Protein AF-K0J0B4-F1 (afdb_monomer_lite)

InterPro domains:
  IPR006938 Protein of unknown function DUF624 [PF04854] (1-56)

Foldseek 3Di:
DLLLLLLLLLLVCVVVVVPDDPNVVSSVVSSVVCVVLVVVLVVVLVVVVVVLVVQLVCLVVPHDPVCSVVSVVVSVVVCLLSVQLVLLLSLCSSPDDDDSVVSSVVSSVCCVVCVVLSVVLVVVVVVVVVCCVPPVVVCVVCPCNVNSNVSNVSVVVVVVVVVVD

Sequence (165 aa):
MPATVALFAVIRQWIKGEKDLRLISLFWRYYKADFFRANLIWLIYLAVFYVIYVNYMFVEFYYAEDIHFYIYSVIFVAFIVIFMSFVNVFSIMAHYKMKTIQYIKVALGMVFSKPLHTIIQIIWLLVYYIVFIELPKVFLVLGVSVIAFVLLGTNYRIFIKYDQK

Organism: Amphibacillus xylanus (strain ATCC 51415 / DSM 6626 / JCM 7361 / LMG 17667 / NBRC 15112 / Ep01) (NCBI:txid698758)

Secondary structure (DSSP, 8-state):
-HHHHHHHHHHHHHHTT-----HHHHHHHHHHHHHHHHHHHHHHHHHHHHHHHHHHHTHHHHS-HHHHHHHHHHHHHHHHHHHHHHHHHHHHHHH----HHHHHHHHHHHHHH-HHHHHHHHHHHHHHHHHHHH-HHHHHHHTTHHHHHHHHHHHHHHHHHHHT-

pLDDT: mean 93.44, std 5.69, range [52.31, 98.44]

Radius of gyration: 17.7 Å; chains: 1; bounding box: 41×31×51 Å

Structure (mmCIF, N/CA/C/O backbone):
data_AF-K0J0B4-F1
#
_entry.id   AF-K0J0B4-F1
#
loop_
_atom_site.group_PDB
_atom_site.id
_atom_site.type_symbol
_atom_site.label_atom_id
_atom_site.label_alt_id
_atom_site.label_comp_id
_atom_site.label_asym_id
_atom_site.label_entity_id
_atom_site.label_seq_id
_atom_site.pdbx_PDB_ins_code
_atom_site.Cartn_x
_atom_site.Cartn_y
_atom_site.Cartn_z
_atom_site.occupancy
_atom_site.B_iso_or_equiv
_atom_site.auth_seq_id
_atom_site.auth_comp_id
_atom_site.auth_asym_id
_atom_site.auth_atom_id
_atom_site.pdbx_PDB_model_num
ATOM 1 N N . MET A 1 1 ? -8.263 8.276 1.221 1.00 88.44 1 MET A N 1
ATOM 2 C CA . MET A 1 1 ? -7.612 7.262 2.088 1.00 88.44 1 MET A CA 1
ATOM 3 C C . MET A 1 1 ? -8.073 7.176 3.548 1.00 88.44 1 MET A C 1
ATOM 5 O O . MET A 1 1 ? -8.078 6.057 4.052 1.00 88.44 1 MET A O 1
ATOM 9 N N . PRO A 1 2 ? -8.477 8.245 4.263 1.00 93.00 2 PRO A N 1
ATOM 10 C CA . PRO A 1 2 ? -8.809 8.117 5.691 1.00 93.00 2 PRO A CA 1
ATOM 11 C C . PRO A 1 2 ? -10.012 7.216 5.990 1.00 93.00 2 PRO A C 1
ATOM 13 O O . PRO A 1 2 ? -10.045 6.590 7.043 1.00 93.00 2 PRO A O 1
ATOM 16 N N . ALA A 1 3 ? -10.953 7.072 5.050 1.00 94.62 3 ALA A N 1
ATOM 17 C CA . ALA A 1 3 ? -12.042 6.097 5.150 1.00 94.62 3 ALA A CA 1
ATOM 18 C C . ALA A 1 3 ? -11.522 4.656 5.273 1.00 94.62 3 ALA A C 1
ATOM 20 O O . ALA A 1 3 ? -11.993 3.905 6.120 1.00 94.62 3 ALA A O 1
ATOM 21 N N . THR A 1 4 ? -10.507 4.289 4.488 1.00 94.69 4 THR A N 1
ATOM 22 C CA . THR A 1 4 ? -9.887 2.961 4.545 1.00 94.69 4 THR A CA 1
ATOM 23 C C . THR A 1 4 ? -9.166 2.752 5.873 1.00 94.69 4 THR A C 1
ATOM 25 O O . THR A 1 4 ? -9.374 1.737 6.524 1.00 94.69 4 THR A O 1
ATOM 28 N N . VAL A 1 5 ? -8.383 3.730 6.340 1.00 94.88 5 VAL A N 1
ATOM 29 C CA . VAL A 1 5 ? -7.720 3.642 7.657 1.00 94.88 5 VAL A CA 1
ATOM 30 C C . VAL A 1 5 ? -8.752 3.493 8.780 1.00 94.88 5 VAL A C 1
ATOM 32 O O . VAL A 1 5 ? -8.593 2.639 9.650 1.00 94.88 5 VAL A O 1
ATOM 35 N N . ALA A 1 6 ? -9.843 4.261 8.732 1.00 95.56 6 ALA A N 1
ATOM 36 C CA . ALA A 1 6 ? -10.929 4.170 9.702 1.00 95.56 6 ALA A CA 1
ATOM 37 C C . ALA A 1 6 ? -11.629 2.804 9.669 1.00 95.56 6 ALA A C 1
ATOM 39 O O . ALA A 1 6 ? -11.898 2.239 10.727 1.00 95.56 6 ALA A O 1
ATOM 40 N N . LEU A 1 7 ? -11.869 2.241 8.480 1.00 95.56 7 LEU A N 1
ATOM 41 C CA . LEU A 1 7 ? -12.405 0.888 8.318 1.00 95.56 7 LEU A CA 1
ATOM 42 C C . LEU A 1 7 ? -11.491 -0.150 8.981 1.00 95.56 7 LEU A C 1
ATOM 44 O O . LEU A 1 7 ? -11.961 -0.940 9.796 1.00 95.56 7 LEU A O 1
ATOM 48 N N . PHE A 1 8 ? -10.186 -0.115 8.698 1.00 96.19 8 PHE A N 1
ATOM 49 C CA . PHE A 1 8 ? -9.223 -1.014 9.340 1.00 96.19 8 PHE A CA 1
ATOM 50 C C . PHE A 1 8 ? -9.188 -0.802 10.863 1.00 96.19 8 PHE A C 1
ATOM 52 O O . PHE A 1 8 ? -9.137 -1.770 11.617 1.00 96.19 8 PHE A O 1
ATOM 59 N N . ALA A 1 9 ? -9.279 0.437 11.351 1.00 94.75 9 ALA A N 1
ATOM 60 C CA . ALA A 1 9 ? -9.315 0.721 12.785 1.00 94.75 9 ALA A CA 1
ATOM 61 C C . ALA A 1 9 ? -10.575 0.164 13.472 1.00 94.75 9 ALA A C 1
ATOM 63 O O . ALA A 1 9 ? -10.470 -0.376 14.574 1.00 94.75 9 ALA A O 1
ATOM 64 N N . VAL A 1 10 ? -11.745 0.241 12.827 1.00 94.69 10 VAL A N 1
ATOM 65 C CA . VAL A 1 10 ? -12.994 -0.37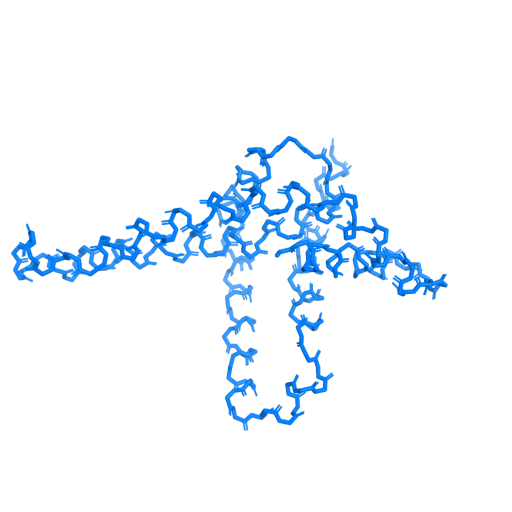6 13.313 1.00 94.69 10 VAL A CA 1
ATOM 66 C C . VAL A 1 10 ? -12.874 -1.900 13.326 1.00 94.69 10 VAL A C 1
ATOM 68 O O . VAL A 1 10 ? -13.172 -2.528 14.341 1.00 94.69 10 VAL A O 1
ATOM 71 N N . ILE A 1 11 ? -12.368 -2.494 12.243 1.00 94.19 11 ILE A N 1
ATOM 72 C CA . ILE A 1 11 ? -12.143 -3.943 12.148 1.00 94.19 11 ILE A CA 1
ATOM 73 C C . ILE A 1 11 ? -11.148 -4.416 13.213 1.00 94.19 11 ILE A C 1
ATOM 75 O O . ILE A 1 11 ? -11.340 -5.478 13.798 1.00 94.19 11 ILE A O 1
ATOM 79 N N . ARG A 1 12 ? -10.114 -3.631 13.537 1.00 94.50 12 ARG A N 1
ATOM 80 C CA . ARG A 1 12 ? -9.187 -3.958 14.631 1.00 94.50 12 ARG A CA 1
ATOM 81 C C . ARG A 1 12 ? -9.923 -4.125 15.960 1.00 94.50 12 ARG A C 1
ATOM 83 O O . ARG A 1 12 ? -9.614 -5.052 16.701 1.00 94.50 12 ARG A O 1
ATOM 90 N N . GLN A 1 13 ? -10.873 -3.239 16.265 1.00 92.38 13 GLN A N 1
ATOM 91 C CA . GLN A 1 13 ? -11.671 -3.332 17.494 1.00 92.38 13 GLN A CA 1
ATOM 92 C C . GLN A 1 13 ? -12.551 -4.589 17.486 1.00 92.38 13 GLN A C 1
ATOM 94 O O . GLN A 1 13 ? -12.630 -5.283 18.496 1.00 92.38 13 GLN A O 1
ATOM 99 N N . TRP A 1 14 ? -13.117 -4.940 16.326 1.00 90.44 14 TRP A N 1
ATOM 100 C CA . TRP A 1 14 ? -13.846 -6.201 16.145 1.00 90.44 14 TRP A CA 1
ATOM 101 C C . TRP A 1 14 ? -12.961 -7.423 16.402 1.00 90.44 14 TRP A C 1
ATOM 103 O O . TRP A 1 14 ? -13.343 -8.308 17.161 1.00 90.44 14 TRP A O 1
ATOM 113 N N . ILE A 1 15 ? -11.757 -7.460 15.823 1.00 90.62 15 ILE A N 1
ATOM 114 C CA . ILE A 1 15 ? -10.802 -8.565 16.007 1.00 90.62 15 ILE A CA 1
ATOM 115 C C . ILE A 1 15 ? -10.358 -8.683 17.475 1.00 90.62 15 ILE A C 1
ATOM 117 O O . ILE A 1 15 ? -10.143 -9.792 17.959 1.00 90.62 15 ILE A O 1
ATOM 121 N N . LYS A 1 16 ? -10.268 -7.565 18.207 1.00 89.56 16 LYS A N 1
ATOM 122 C CA . LYS A 1 16 ? -9.990 -7.545 19.654 1.00 89.56 16 LYS A CA 1
ATOM 123 C C . LYS A 1 16 ? -11.138 -8.077 20.523 1.00 89.56 16 LYS A C 1
ATOM 125 O O . LYS A 1 16 ? -10.943 -8.244 21.723 1.00 89.56 16 LYS A O 1
ATOM 130 N N . GLY A 1 17 ? -12.308 -8.352 19.946 1.00 85.56 17 GLY A N 1
ATOM 131 C CA . GLY A 1 17 ? -13.464 -8.885 20.665 1.00 85.56 17 GLY A CA 1
ATOM 132 C C . GLY A 1 17 ? -14.370 -7.824 21.295 1.00 85.56 17 GLY A C 1
ATOM 133 O O . GLY A 1 17 ? -15.215 -8.176 22.117 1.00 85.56 17 GLY A O 1
ATOM 134 N N . GLU A 1 18 ? -14.242 -6.545 20.922 1.00 83.69 18 GLU A N 1
ATOM 135 C CA . GLU A 1 18 ? -15.197 -5.511 21.342 1.00 83.69 18 GLU A CA 1
ATOM 136 C C . GLU A 1 18 ? -16.537 -5.727 20.610 1.00 83.69 18 GLU A C 1
ATOM 138 O O . GLU A 1 18 ? -16.641 -5.497 19.406 1.00 83.69 18 GLU A O 1
ATOM 143 N N . LYS A 1 19 ? -17.563 -6.208 21.329 1.00 68.50 19 LYS A N 1
ATOM 144 C CA . LYS A 1 19 ? -18.864 -6.597 20.743 1.00 68.50 19 LYS A CA 1
ATOM 145 C C . LYS A 1 19 ? -19.885 -5.459 20.649 1.00 68.50 19 LYS A C 1
ATOM 147 O O . LYS A 1 19 ? -20.772 -5.524 19.807 1.00 68.50 19 LYS A O 1
ATOM 152 N N . ASP A 1 20 ? -19.746 -4.415 21.466 1.00 74.81 20 ASP A N 1
ATOM 153 C CA . ASP A 1 20 ? -20.755 -3.356 21.617 1.00 74.81 20 ASP A CA 1
ATOM 154 C C . ASP A 1 20 ? -20.303 -2.035 20.968 1.00 74.81 20 ASP A C 1
ATOM 156 O O . ASP A 1 20 ? -20.163 -0.978 21.590 1.00 74.81 20 ASP A O 1
ATOM 160 N N . LEU A 1 21 ? -19.959 -2.115 19.680 1.00 75.19 21 LEU A N 1
ATOM 161 C CA . LEU A 1 21 ? -19.379 -0.993 18.950 1.00 75.19 21 LEU A CA 1
ATOM 162 C C . LEU A 1 21 ? -20.457 -0.184 18.239 1.00 75.19 21 LEU A C 1
ATOM 164 O O . LEU A 1 21 ? -21.093 -0.648 17.294 1.00 75.19 21 LEU A O 1
ATOM 168 N N . ARG A 1 22 ? -20.574 1.096 18.603 1.00 87.00 22 ARG A N 1
ATOM 169 C CA . ARG A 1 22 ? -21.313 2.093 17.814 1.00 87.00 22 ARG A CA 1
ATOM 170 C C . ARG A 1 22 ? -20.556 2.402 16.514 1.00 87.00 22 ARG A C 1
ATOM 172 O O . ARG A 1 22 ? -19.893 3.439 16.407 1.00 87.00 22 ARG A O 1
ATOM 179 N N . LEU A 1 23 ? -20.654 1.491 15.542 1.00 85.56 23 LEU A N 1
ATOM 180 C CA . LEU A 1 23 ? -19.871 1.432 14.297 1.00 85.56 23 LEU A CA 1
ATOM 181 C C . LEU A 1 23 ? -19.715 2.787 13.606 1.00 85.56 23 LEU A C 1
ATOM 183 O O . LEU A 1 23 ? -18.598 3.215 13.333 1.00 85.56 23 LEU A O 1
ATOM 187 N N . ILE A 1 24 ? -20.829 3.484 13.373 1.00 87.81 24 ILE A N 1
ATOM 188 C CA . ILE A 1 24 ? -20.840 4.753 12.635 1.00 87.81 24 ILE A CA 1
ATOM 189 C C . ILE A 1 24 ? -20.070 5.831 13.407 1.00 87.81 24 ILE A C 1
ATOM 191 O O . ILE A 1 24 ? -19.173 6.467 12.855 1.00 87.81 24 ILE A O 1
ATOM 195 N N . SER A 1 25 ? -20.357 6.012 14.700 1.00 89.50 25 SER A N 1
ATOM 196 C CA . SER A 1 25 ? -19.641 7.004 15.516 1.00 89.50 25 SER A CA 1
ATOM 197 C C . SER A 1 25 ? -18.150 6.687 15.647 1.00 89.50 25 SER A C 1
ATOM 199 O O . SER A 1 25 ? -17.315 7.591 15.609 1.00 89.50 25 SER A O 1
ATOM 201 N N . LEU A 1 26 ? -17.808 5.401 15.746 1.00 91.69 26 LEU A N 1
ATOM 202 C CA . LEU A 1 26 ? -16.434 4.937 15.864 1.00 91.69 26 LEU A CA 1
ATOM 203 C C . LEU A 1 26 ? -15.657 5.182 14.568 1.00 91.69 26 LEU A C 1
ATOM 205 O O . LEU A 1 26 ? -14.539 5.695 14.607 1.00 91.69 26 LEU A O 1
ATOM 209 N N . PHE A 1 27 ? -16.276 4.874 13.429 1.00 93.19 27 PHE A N 1
ATOM 210 C CA . PHE A 1 27 ? -15.730 5.147 12.107 1.00 93.19 27 PHE A CA 1
ATOM 211 C C . PHE A 1 27 ? -15.441 6.638 11.929 1.00 93.19 27 PHE A C 1
ATOM 213 O O . PHE A 1 27 ? -14.310 7.008 11.620 1.00 93.19 27 PHE A O 1
ATOM 220 N N . TRP A 1 28 ? -16.419 7.510 12.199 1.00 94.31 28 TRP A N 1
ATOM 221 C CA . TRP A 1 28 ? -16.238 8.961 12.080 1.00 94.31 28 TRP A CA 1
ATOM 222 C C . TRP A 1 28 ? -15.151 9.503 13.009 1.00 94.31 28 TRP A C 1
ATOM 224 O O . TRP A 1 28 ? -14.416 10.416 12.625 1.00 94.31 28 TRP A O 1
ATOM 234 N N . ARG A 1 29 ? -15.010 8.930 14.210 1.00 94.38 29 ARG A N 1
ATOM 235 C CA . ARG A 1 29 ? -13.937 9.281 15.146 1.00 94.38 29 ARG A CA 1
ATOM 236 C C . ARG A 1 29 ? -12.559 8.974 14.557 1.00 94.38 29 ARG A C 1
ATOM 238 O O . ARG A 1 29 ? -11.709 9.862 14.544 1.00 94.38 29 ARG A O 1
ATOM 245 N N . TYR A 1 30 ? -12.341 7.759 14.050 1.00 94.50 30 TYR A N 1
ATOM 246 C CA . TYR A 1 30 ? -11.061 7.387 13.430 1.00 94.50 30 TYR A CA 1
ATOM 247 C C . TYR A 1 30 ? -10.800 8.157 12.135 1.00 94.50 30 TYR A C 1
ATOM 249 O O . TYR A 1 30 ? -9.697 8.659 11.930 1.00 94.50 30 TYR A O 1
ATOM 257 N N . TYR A 1 31 ? -11.830 8.339 11.308 1.00 95.12 31 TYR A N 1
ATOM 258 C CA . TYR A 1 31 ? -11.739 9.087 10.058 1.00 95.12 31 TYR A CA 1
ATOM 259 C C . TYR A 1 31 ? -11.184 10.497 10.275 1.00 95.12 31 TYR A C 1
ATOM 261 O O . TYR A 1 31 ? -10.244 10.904 9.595 1.00 95.12 31 TYR A O 1
ATOM 269 N N . LYS A 1 32 ? -11.742 11.233 11.245 1.00 93.75 32 LYS A N 1
ATOM 270 C CA . LYS A 1 32 ? -11.303 12.598 11.566 1.00 93.75 32 LYS A CA 1
ATOM 271 C C . LYS A 1 32 ? -9.905 12.618 12.187 1.00 93.75 32 LYS A C 1
ATOM 273 O O . LYS A 1 32 ? -9.101 13.473 11.830 1.00 93.75 32 LYS A O 1
ATOM 278 N N . ALA A 1 33 ? -9.604 11.674 13.081 1.00 92.44 33 ALA A N 1
ATOM 279 C CA . ALA A 1 33 ? -8.325 11.620 13.792 1.00 92.44 33 ALA A CA 1
ATOM 280 C C . ALA A 1 33 ? -7.119 11.368 12.868 1.00 92.44 33 ALA A C 1
ATOM 282 O O . ALA A 1 33 ? -6.030 11.908 13.101 1.00 92.44 33 ALA A O 1
ATOM 283 N N . ASP A 1 34 ? -7.318 10.571 11.816 1.00 92.94 34 ASP A N 1
ATOM 284 C CA . ASP A 1 34 ? -6.255 10.180 10.888 1.00 92.94 34 ASP A CA 1
ATOM 285 C C . ASP A 1 34 ? -6.352 10.869 9.522 1.00 92.94 34 ASP A C 1
ATOM 287 O O . ASP A 1 34 ? -5.519 10.605 8.656 1.00 92.94 34 ASP A O 1
ATOM 291 N N . PHE A 1 35 ? -7.294 11.804 9.334 1.00 93.44 35 PHE A N 1
ATOM 292 C CA . PHE A 1 35 ? -7.561 12.473 8.054 1.00 93.44 35 PHE A CA 1
ATOM 293 C C . PHE A 1 35 ? -6.296 13.013 7.373 1.00 93.44 35 PHE A C 1
ATOM 295 O O . PHE A 1 35 ? -5.944 12.597 6.267 1.00 93.44 35 PHE A O 1
ATOM 302 N N . PHE A 1 36 ? -5.578 13.908 8.055 1.00 94.25 36 PHE A N 1
ATOM 303 C CA . PHE A 1 36 ? -4.384 14.553 7.504 1.00 94.25 36 PHE A CA 1
ATOM 304 C C . PHE A 1 36 ? -3.238 13.564 7.282 1.00 94.25 36 PHE A C 1
ATOM 306 O O . PHE A 1 36 ? -2.605 13.571 6.229 1.00 94.25 36 PHE A O 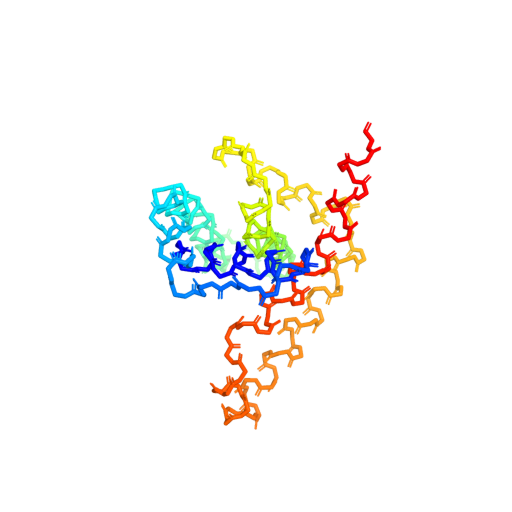1
ATOM 313 N N . ARG A 1 37 ? -2.990 12.676 8.251 1.00 93.56 37 ARG A N 1
ATOM 314 C CA . ARG A 1 37 ? -1.887 11.706 8.181 1.00 93.56 37 ARG A CA 1
ATOM 315 C C . ARG A 1 37 ? -2.106 10.673 7.076 1.00 93.56 37 ARG A C 1
ATOM 317 O O . ARG A 1 37 ? -1.175 10.392 6.327 1.00 93.56 37 ARG A O 1
ATOM 324 N N . ALA A 1 38 ? -3.325 10.159 6.931 1.00 94.62 38 ALA A N 1
ATOM 325 C CA . ALA A 1 38 ? -3.677 9.203 5.885 1.00 94.62 38 ALA A CA 1
ATOM 326 C C . ALA A 1 38 ? -3.572 9.813 4.483 1.00 94.62 38 ALA A C 1
ATOM 328 O O . ALA A 1 38 ? -3.084 9.152 3.570 1.00 94.62 38 ALA A O 1
ATOM 329 N N . ASN A 1 39 ? -3.995 11.068 4.307 1.00 96.12 39 ASN A N 1
ATOM 330 C CA . ASN A 1 39 ? -3.865 11.752 3.019 1.00 96.12 39 ASN A CA 1
ATOM 331 C C . ASN A 1 39 ? -2.406 12.082 2.681 1.00 96.12 39 ASN A C 1
ATOM 333 O O . ASN A 1 39 ? -2.007 11.916 1.533 1.00 96.12 39 ASN A O 1
ATOM 337 N N . LEU A 1 40 ? -1.590 12.474 3.664 1.00 96.44 40 LEU A N 1
ATOM 338 C CA . LEU A 1 40 ? -0.164 12.712 3.436 1.00 96.44 40 LEU A CA 1
ATOM 339 C C . LEU A 1 40 ? 0.569 11.430 3.015 1.00 96.44 40 LEU A C 1
ATOM 341 O O . LEU A 1 40 ? 1.322 11.444 2.047 1.00 96.44 40 LEU A O 1
ATOM 345 N N . ILE A 1 41 ? 0.322 10.309 3.702 1.00 96.44 41 ILE A N 1
ATOM 346 C CA . ILE A 1 41 ? 0.900 9.005 3.332 1.00 96.44 41 ILE A CA 1
ATOM 347 C C . ILE A 1 41 ? 0.445 8.596 1.934 1.00 96.44 41 ILE A C 1
ATOM 349 O O . ILE A 1 41 ? 1.257 8.150 1.127 1.00 96.44 41 ILE A O 1
ATOM 353 N N . TRP A 1 42 ? -0.837 8.785 1.626 1.00 94.88 42 TRP A N 1
ATOM 354 C CA . TRP A 1 42 ? -1.364 8.506 0.298 1.00 94.88 42 TRP A CA 1
ATOM 355 C C . TRP A 1 42 ? -0.673 9.311 -0.796 1.00 94.88 42 TRP A C 1
ATOM 357 O O . TRP A 1 42 ? -0.317 8.737 -1.817 1.00 94.88 42 TRP A O 1
ATOM 367 N N . LEU A 1 43 ? -0.452 10.608 -0.575 1.00 97.06 43 LEU A N 1
ATOM 368 C CA . LEU A 1 43 ? 0.218 11.468 -1.544 1.00 97.06 43 LEU A CA 1
ATOM 369 C C . LEU A 1 43 ? 1.646 10.983 -1.829 1.00 97.06 43 LEU A C 1
ATOM 371 O O . LEU A 1 43 ? 2.078 10.987 -2.977 1.00 97.06 43 LEU A O 1
ATOM 375 N N . ILE A 1 44 ? 2.352 10.501 -0.800 1.00 97.50 44 ILE A N 1
ATOM 376 C CA . ILE A 1 44 ? 3.688 9.911 -0.959 1.00 97.50 44 ILE A CA 1
ATOM 377 C C . ILE A 1 44 ? 3.617 8.639 -1.813 1.00 97.50 44 ILE A C 1
ATOM 379 O O . ILE A 1 44 ? 4.370 8.515 -2.775 1.00 97.50 44 ILE A O 1
ATOM 383 N N . TYR A 1 45 ? 2.703 7.711 -1.511 1.00 97.88 45 TYR A N 1
ATOM 384 C CA . TYR A 1 45 ? 2.535 6.506 -2.334 1.00 97.88 45 TYR A CA 1
ATOM 385 C C . TYR A 1 45 ? 2.116 6.840 -3.767 1.00 97.88 45 TYR A C 1
ATOM 387 O O . TYR A 1 45 ? 2.642 6.237 -4.695 1.00 97.88 45 TYR A O 1
ATOM 395 N N . LEU A 1 46 ? 1.222 7.813 -3.961 1.00 97.81 46 LEU A N 1
ATOM 396 C CA . LEU A 1 46 ? 0.800 8.269 -5.284 1.00 97.81 46 LEU A CA 1
ATOM 397 C C . LEU A 1 46 ? 1.992 8.783 -6.096 1.00 97.81 46 LEU A C 1
ATOM 399 O O . LEU A 1 46 ? 2.129 8.410 -7.255 1.00 97.81 46 LEU A O 1
ATOM 403 N N . ALA A 1 47 ? 2.873 9.581 -5.488 1.00 98.38 47 ALA A N 1
ATOM 404 C CA . ALA A 1 47 ? 4.087 10.055 -6.145 1.00 98.38 47 ALA A CA 1
ATOM 405 C C . ALA A 1 47 ? 5.006 8.891 -6.554 1.00 98.38 47 ALA A C 1
ATOM 407 O O . ALA A 1 47 ? 5.507 8.871 -7.675 1.00 98.38 47 ALA A O 1
ATOM 408 N N . VAL A 1 48 ? 5.185 7.886 -5.690 1.00 98.25 48 VAL A N 1
ATOM 409 C CA . VAL A 1 48 ? 5.991 6.695 -6.015 1.00 98.25 48 VAL A CA 1
ATOM 410 C C . VAL A 1 48 ? 5.353 5.879 -7.143 1.00 98.25 48 VAL A C 1
ATOM 412 O O . VAL A 1 48 ? 6.045 5.505 -8.087 1.00 98.25 48 VAL A O 1
ATOM 415 N N . PHE A 1 49 ? 4.040 5.637 -7.096 1.00 98.44 49 PHE A N 1
ATOM 416 C CA . PHE A 1 49 ? 3.327 4.950 -8.177 1.00 98.44 49 PHE A CA 1
ATOM 417 C C . PHE A 1 49 ? 3.396 5.721 -9.492 1.00 98.44 49 PHE A C 1
ATOM 419 O O . PHE A 1 49 ? 3.554 5.104 -10.540 1.00 98.44 49 PHE A O 1
ATOM 426 N N . TYR A 1 50 ? 3.328 7.051 -9.446 1.00 98.44 50 TYR A N 1
ATOM 427 C CA . TYR A 1 50 ? 3.490 7.892 -10.625 1.00 98.44 50 TYR A CA 1
ATOM 428 C C . TYR A 1 50 ? 4.883 7.737 -11.241 1.00 98.44 50 TYR A C 1
ATOM 430 O O . TYR A 1 50 ? 4.995 7.548 -12.448 1.00 98.44 50 TYR A O 1
ATOM 438 N N . VAL A 1 51 ? 5.944 7.724 -10.425 1.00 98.31 51 VAL A N 1
ATOM 439 C CA . VAL A 1 51 ? 7.308 7.459 -10.911 1.00 98.31 51 VAL A CA 1
ATOM 440 C C . VAL A 1 51 ? 7.397 6.079 -11.562 1.00 98.31 51 VAL A C 1
ATOM 442 O O . VAL A 1 51 ? 7.944 5.967 -12.655 1.00 98.31 51 VAL A O 1
ATOM 445 N N . ILE A 1 52 ? 6.833 5.039 -10.941 1.00 98.25 52 ILE A N 1
ATOM 446 C CA . ILE A 1 52 ? 6.806 3.679 -11.509 1.00 98.25 52 ILE A CA 1
ATOM 447 C C . ILE A 1 52 ? 6.056 3.660 -12.847 1.00 98.25 52 ILE A C 1
ATOM 449 O O . ILE A 1 52 ? 6.551 3.084 -13.812 1.00 98.25 52 ILE A O 1
ATOM 453 N N . TYR A 1 53 ? 4.899 4.317 -12.919 1.00 98.31 53 TYR A N 1
ATOM 454 C CA . TYR A 1 53 ? 4.093 4.421 -14.134 1.00 98.31 53 TYR A CA 1
ATOM 455 C C . TYR A 1 53 ? 4.849 5.123 -15.266 1.00 98.31 53 TYR A C 1
ATOM 457 O O . TYR A 1 53 ? 4.892 4.612 -16.381 1.00 98.31 53 TYR A O 1
ATOM 465 N N . VAL A 1 54 ? 5.494 6.259 -14.983 1.00 97.88 54 VAL A N 1
ATOM 466 C CA . VAL A 1 54 ? 6.319 6.964 -15.974 1.00 97.88 54 VAL A CA 1
ATOM 467 C C . VAL A 1 54 ? 7.476 6.074 -16.429 1.00 97.88 54 VAL A C 1
ATOM 469 O O . VAL A 1 54 ? 7.672 5.917 -17.625 1.00 97.88 54 VAL A O 1
ATOM 472 N N . ASN A 1 55 ? 8.199 5.423 -15.513 1.00 96.94 55 ASN A N 1
ATOM 473 C CA . ASN A 1 55 ? 9.286 4.517 -15.901 1.00 96.94 55 ASN A CA 1
ATOM 474 C C . ASN A 1 55 ? 8.788 3.386 -16.808 1.00 96.94 55 ASN A C 1
ATOM 476 O O . ASN A 1 55 ? 9.436 3.098 -17.805 1.00 96.94 55 ASN A O 1
ATOM 480 N N . TYR A 1 56 ? 7.628 2.797 -16.501 1.00 97.50 56 TYR A N 1
ATOM 481 C CA . TYR A 1 56 ? 6.997 1.770 -17.333 1.00 97.50 56 TYR A CA 1
ATOM 482 C C . TYR A 1 56 ? 6.662 2.282 -18.742 1.00 97.50 56 TYR A C 1
ATOM 484 O O . TYR A 1 56 ? 6.988 1.627 -19.727 1.00 97.50 56 TYR A O 1
ATOM 492 N N . MET A 1 57 ? 6.042 3.463 -18.842 1.00 97.56 57 MET A N 1
ATOM 493 C CA . MET A 1 57 ? 5.631 4.055 -20.122 1.00 97.56 57 MET A CA 1
ATOM 494 C C . MET A 1 57 ? 6.809 4.426 -21.026 1.00 97.56 57 MET A C 1
ATOM 496 O O . MET A 1 57 ? 6.656 4.478 -22.241 1.00 97.56 57 MET A O 1
ATOM 500 N N . PHE A 1 58 ? 7.969 4.713 -20.439 1.00 96.81 58 PHE A N 1
ATOM 501 C CA . PHE A 1 58 ? 9.124 5.231 -21.161 1.00 96.81 58 PHE A CA 1
ATOM 502 C C . PHE A 1 58 ? 10.205 4.177 -21.455 1.00 96.81 58 PHE A C 1
ATOM 504 O O . PHE A 1 58 ? 11.227 4.524 -22.046 1.00 96.81 58 PHE A O 1
ATOM 511 N N . VAL A 1 59 ? 9.995 2.899 -21.100 1.00 97.12 59 VAL A N 1
ATOM 512 C CA . VAL A 1 59 ? 10.989 1.833 -21.343 1.00 97.12 59 VAL A CA 1
ATOM 513 C C . VAL A 1 59 ? 11.379 1.753 -22.822 1.00 97.12 59 VAL A C 1
ATOM 515 O O . VAL A 1 59 ? 12.564 1.802 -23.143 1.00 97.12 59 VAL A O 1
ATOM 518 N N . GLU A 1 60 ? 10.395 1.717 -23.722 1.00 95.31 60 GLU A N 1
ATOM 519 C CA . GLU A 1 60 ? 10.618 1.577 -25.169 1.00 95.31 60 GLU A CA 1
ATOM 520 C C . GLU A 1 60 ? 11.361 2.769 -25.793 1.00 95.31 60 GLU A C 1
ATOM 522 O O . GLU A 1 60 ? 12.023 2.622 -26.815 1.00 95.31 60 GLU A O 1
ATOM 527 N N . PHE A 1 61 ? 11.290 3.949 -25.169 1.00 96.31 61 PHE A N 1
ATOM 528 C CA . PHE A 1 61 ? 11.908 5.170 -25.690 1.00 96.31 61 PHE A CA 1
ATOM 529 C C . PHE A 1 61 ? 13.382 5.323 -25.296 1.00 96.31 61 PHE A C 1
ATOM 531 O O . PHE A 1 61 ? 14.136 5.975 -26.017 1.00 96.31 61 PHE A O 1
ATOM 538 N N . TYR A 1 62 ? 13.792 4.777 -24.147 1.00 94.88 62 TYR A N 1
ATOM 539 C CA . TYR A 1 62 ? 15.132 5.004 -23.582 1.00 94.88 62 TYR A CA 1
ATOM 540 C C . TYR A 1 62 ? 16.043 3.779 -23.593 1.00 94.88 62 TYR A C 1
ATOM 542 O O . TYR A 1 62 ? 17.248 3.924 -23.385 1.00 94.88 62 TYR A O 1
ATOM 550 N N . TYR A 1 63 ? 15.496 2.587 -23.813 1.00 95.75 63 TYR A N 1
ATOM 551 C CA . TYR A 1 63 ? 16.242 1.339 -23.719 1.00 95.75 63 TYR A CA 1
ATOM 552 C C . TYR A 1 63 ? 16.135 0.532 -25.010 1.00 95.75 63 TYR A C 1
ATOM 554 O O . TYR A 1 63 ? 15.124 0.586 -25.707 1.00 95.75 63 TYR A O 1
ATOM 562 N N . ALA A 1 64 ? 17.187 -0.224 -25.323 1.00 96.00 64 ALA A N 1
ATOM 563 C CA . ALA A 1 64 ? 17.207 -1.119 -26.474 1.00 96.00 64 ALA A CA 1
ATOM 564 C C . ALA A 1 64 ? 16.256 -2.314 -26.269 1.00 96.00 64 ALA A C 1
ATOM 566 O O . ALA A 1 64 ? 16.034 -2.754 -25.139 1.00 96.00 64 ALA A O 1
ATOM 567 N N . GLU A 1 65 ? 15.686 -2.829 -27.361 1.00 96.31 65 GLU A N 1
ATOM 568 C CA . GLU A 1 65 ? 14.654 -3.879 -27.323 1.00 96.31 65 GLU A CA 1
ATOM 569 C C . GLU A 1 65 ? 15.110 -5.160 -26.609 1.00 96.31 65 GLU A C 1
ATOM 571 O O . GLU A 1 65 ? 14.336 -5.793 -25.890 1.00 96.31 65 GLU A O 1
ATOM 576 N N . ASP A 1 66 ? 16.388 -5.516 -26.738 1.00 96.81 66 ASP A N 1
ATOM 577 C CA . ASP A 1 66 ? 16.987 -6.712 -26.140 1.00 96.81 66 ASP A CA 1
ATOM 578 C C . ASP A 1 66 ? 16.971 -6.699 -24.602 1.00 96.81 66 ASP A C 1
ATOM 580 O O . ASP A 1 66 ? 16.949 -7.760 -23.972 1.00 96.81 66 ASP A O 1
ATOM 584 N N . ILE A 1 67 ? 16.918 -5.516 -23.983 1.00 97.19 67 ILE A N 1
ATOM 585 C CA . ILE A 1 67 ? 16.888 -5.354 -22.521 1.00 97.19 67 ILE A CA 1
ATOM 586 C C . ILE A 1 67 ? 15.505 -5.003 -21.960 1.00 97.19 67 ILE A C 1
ATOM 588 O O . ILE A 1 67 ? 15.339 -4.972 -20.735 1.00 97.19 67 ILE A O 1
ATOM 592 N N . HIS A 1 68 ? 14.491 -4.784 -22.807 1.00 96.81 68 HIS A N 1
ATOM 593 C CA . HIS A 1 68 ? 13.134 -4.409 -22.372 1.00 96.81 68 HIS A CA 1
ATOM 594 C C . HIS A 1 68 ? 12.559 -5.396 -21.359 1.00 96.81 68 HIS A C 1
ATOM 5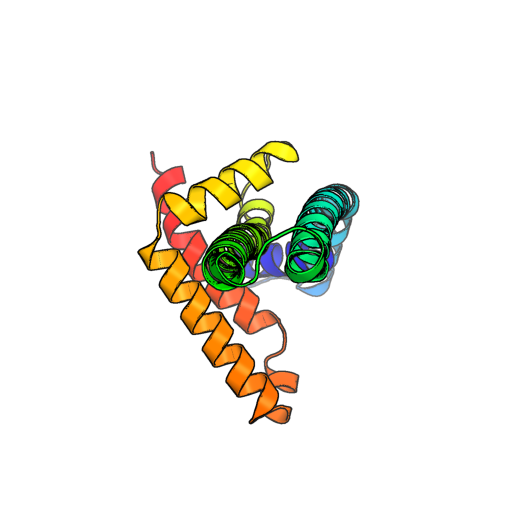96 O O . HIS A 1 68 ? 12.084 -4.987 -20.300 1.00 96.81 68 HIS A O 1
ATOM 602 N N . PHE A 1 69 ? 12.658 -6.701 -21.636 1.00 96.88 69 PHE A N 1
ATOM 603 C CA . PHE A 1 69 ? 12.136 -7.747 -20.752 1.00 96.88 69 PHE A CA 1
ATOM 604 C C . PHE A 1 69 ? 12.701 -7.647 -19.327 1.00 96.88 69 PHE A C 1
ATOM 606 O O . PHE A 1 69 ? 11.961 -7.755 -18.344 1.00 96.88 69 PHE A O 1
ATOM 613 N N . TYR A 1 70 ? 14.008 -7.406 -19.202 1.00 97.12 70 TYR A N 1
ATOM 614 C CA . TYR A 1 70 ? 14.663 -7.277 -17.904 1.00 97.12 70 TYR A CA 1
ATOM 615 C C . TYR A 1 70 ? 14.174 -6.032 -17.155 1.00 97.12 70 TYR A C 1
ATOM 617 O O . TYR A 1 70 ? 13.831 -6.107 -15.974 1.00 97.12 70 TYR A O 1
ATOM 625 N N . ILE A 1 71 ? 14.070 -4.895 -17.846 1.00 97.69 71 ILE A N 1
ATOM 626 C CA . ILE A 1 71 ? 13.631 -3.629 -17.246 1.00 97.69 71 ILE A CA 1
ATOM 627 C C . ILE A 1 71 ? 12.176 -3.715 -16.791 1.00 97.69 71 ILE A C 1
ATOM 629 O O . ILE A 1 71 ? 11.873 -3.373 -15.646 1.00 97.69 71 ILE A O 1
ATOM 633 N N . TYR A 1 72 ? 11.285 -4.239 -17.635 1.00 97.81 72 TYR A N 1
ATOM 634 C CA . TYR A 1 72 ? 9.890 -4.464 -17.260 1.00 97.81 72 TYR A CA 1
ATOM 635 C C . TYR A 1 72 ? 9.768 -5.397 -16.058 1.00 97.81 72 TYR A C 1
ATOM 637 O O . TYR A 1 72 ? 8.977 -5.122 -15.156 1.00 97.81 72 TYR A O 1
ATOM 645 N N . SER A 1 73 ? 10.589 -6.447 -15.988 1.00 97.81 73 SER A N 1
ATOM 646 C CA . SER A 1 73 ? 10.615 -7.358 -14.839 1.00 97.81 73 SER A CA 1
ATOM 647 C C . SER A 1 73 ? 11.004 -6.637 -13.544 1.00 97.81 73 SER A C 1
ATOM 649 O O . SER A 1 73 ? 10.346 -6.811 -12.516 1.00 97.81 73 SER A O 1
ATOM 651 N N . VAL A 1 74 ? 12.028 -5.778 -13.583 1.00 97.69 74 VAL A N 1
ATOM 652 C CA . VAL A 1 74 ? 12.456 -4.976 -12.422 1.00 97.69 74 VAL A CA 1
ATOM 653 C C . VAL A 1 74 ? 11.363 -3.993 -11.994 1.00 97.69 74 VAL A C 1
ATOM 655 O O . VAL A 1 74 ? 11.043 -3.911 -10.806 1.00 97.69 74 VAL A O 1
ATOM 658 N N . ILE A 1 75 ? 10.751 -3.283 -12.946 1.00 98.00 75 ILE A N 1
ATOM 659 C CA . ILE A 1 75 ? 9.648 -2.346 -12.682 1.00 98.00 75 ILE A CA 1
ATOM 660 C C . ILE A 1 75 ? 8.450 -3.084 -12.077 1.00 98.00 75 ILE A C 1
ATOM 662 O O . ILE A 1 75 ? 7.854 -2.602 -11.113 1.00 98.00 75 ILE A O 1
ATOM 666 N N . PHE A 1 76 ? 8.120 -4.269 -12.589 1.00 98.00 76 PHE A N 1
ATOM 667 C CA . PHE A 1 76 ? 7.020 -5.088 -12.090 1.00 98.00 76 PHE A CA 1
ATOM 668 C C . PHE A 1 76 ? 7.256 -5.564 -10.653 1.00 98.00 76 PHE A C 1
ATOM 670 O O . PHE A 1 76 ? 6.370 -5.444 -9.804 1.00 98.00 76 PHE A O 1
ATOM 677 N N . VAL A 1 77 ? 8.465 -6.036 -10.333 1.00 97.31 77 VAL A N 1
ATOM 678 C CA . VAL A 1 77 ? 8.826 -6.409 -8.955 1.00 97.31 77 VAL A CA 1
ATOM 679 C C . VAL A 1 77 ? 8.758 -5.193 -8.031 1.00 97.31 77 VAL A C 1
ATOM 681 O O . VAL A 1 77 ? 8.177 -5.280 -6.946 1.00 97.31 77 VAL A O 1
ATOM 684 N N . ALA A 1 78 ? 9.287 -4.042 -8.460 1.00 97.88 78 ALA A N 1
ATOM 685 C CA . ALA A 1 78 ? 9.196 -2.799 -7.698 1.00 97.88 78 ALA A CA 1
ATOM 686 C C . ALA A 1 78 ? 7.732 -2.398 -7.451 1.00 97.88 78 ALA A C 1
ATOM 688 O O . ALA A 1 78 ? 7.367 -2.069 -6.321 1.00 97.88 78 ALA A O 1
ATOM 689 N N . PHE A 1 79 ? 6.875 -2.502 -8.469 1.00 98.31 79 PHE A N 1
ATOM 690 C CA . PHE A 1 79 ? 5.442 -2.260 -8.348 1.00 98.31 79 PHE A CA 1
ATOM 691 C C . PHE A 1 79 ? 4.796 -3.174 -7.304 1.00 98.31 79 PHE A C 1
ATOM 693 O O . PHE A 1 79 ? 4.127 -2.663 -6.409 1.00 98.31 79 PHE A O 1
ATOM 700 N N . ILE A 1 80 ? 5.035 -4.490 -7.353 1.00 97.44 80 ILE A N 1
ATOM 701 C CA . ILE A 1 80 ? 4.481 -5.439 -6.371 1.00 97.44 80 ILE A CA 1
ATOM 702 C C . ILE A 1 80 ? 4.923 -5.076 -4.952 1.00 97.44 80 ILE A C 1
ATOM 704 O O . ILE A 1 80 ? 4.095 -5.043 -4.042 1.00 97.44 80 ILE A O 1
ATOM 708 N N . VAL A 1 81 ? 6.207 -4.778 -4.746 1.00 97.69 81 VAL A N 1
ATOM 709 C CA . VAL A 1 81 ? 6.738 -4.423 -3.421 1.00 97.69 81 VAL A CA 1
ATOM 710 C C . VAL A 1 81 ? 6.073 -3.154 -2.886 1.00 97.69 81 VAL A C 1
ATOM 712 O O . VAL A 1 81 ? 5.604 -3.136 -1.744 1.00 97.69 81 VAL A O 1
ATOM 715 N N . ILE A 1 82 ? 6.000 -2.097 -3.700 1.00 98.19 82 ILE A N 1
ATOM 716 C CA . ILE A 1 82 ? 5.375 -0.831 -3.297 1.00 98.19 82 ILE A CA 1
ATOM 717 C C . ILE A 1 82 ? 3.868 -1.005 -3.092 1.00 98.19 82 ILE A C 1
ATOM 719 O O . ILE A 1 82 ? 3.323 -0.475 -2.122 1.00 98.19 82 ILE A O 1
ATOM 723 N N . PHE A 1 83 ? 3.199 -1.789 -3.934 1.00 97.94 83 PHE A N 1
ATOM 724 C CA . PHE A 1 83 ? 1.780 -2.101 -3.807 1.00 97.94 83 PHE A CA 1
ATOM 725 C C . PHE A 1 83 ? 1.473 -2.866 -2.522 1.00 97.94 83 PHE A C 1
ATOM 727 O O . PHE A 1 83 ? 0.598 -2.463 -1.757 1.00 97.94 83 PHE A O 1
ATOM 734 N N . MET A 1 84 ? 2.239 -3.910 -2.209 1.00 97.69 84 MET A N 1
ATOM 735 C CA . MET A 1 84 ? 2.059 -4.663 -0.968 1.00 97.69 84 MET A CA 1
ATOM 736 C C . MET A 1 84 ? 2.396 -3.832 0.269 1.00 97.69 84 MET A C 1
ATOM 738 O O . MET A 1 84 ? 1.715 -3.940 1.290 1.00 97.69 84 MET A O 1
ATOM 742 N N . SER A 1 85 ? 3.393 -2.950 0.181 1.00 97.69 85 SER A N 1
ATOM 743 C CA . SER A 1 85 ? 3.658 -1.961 1.227 1.00 97.69 85 SER A CA 1
ATOM 744 C C . SER A 1 85 ? 2.461 -1.029 1.427 1.00 97.69 85 SER A C 1
ATOM 746 O O . SER A 1 85 ? 1.991 -0.858 2.551 1.00 97.69 85 SER A O 1
ATOM 748 N N . PHE A 1 86 ? 1.909 -0.483 0.344 1.00 97.50 86 PHE A N 1
ATOM 749 C CA . PHE A 1 86 ? 0.729 0.378 0.377 1.00 97.50 86 PHE A CA 1
ATOM 750 C C . PHE A 1 86 ? -0.481 -0.323 1.008 1.00 97.50 86 PHE A C 1
ATOM 752 O O . PHE A 1 86 ? -1.137 0.241 1.878 1.00 97.50 86 PHE A O 1
ATOM 759 N N . VAL A 1 87 ? -0.749 -1.576 0.642 1.00 96.38 87 VAL A N 1
ATOM 760 C CA . VAL A 1 87 ? -1.839 -2.367 1.232 1.00 96.38 87 VAL A CA 1
ATOM 761 C C . VAL A 1 87 ? -1.617 -2.593 2.736 1.00 96.38 87 VAL A C 1
ATOM 763 O O . VAL A 1 87 ? -2.540 -2.440 3.541 1.00 96.38 87 VAL A O 1
ATOM 766 N N . ASN A 1 88 ? -0.387 -2.909 3.146 1.00 96.44 88 ASN A N 1
ATOM 767 C CA . ASN A 1 88 ? -0.061 -3.175 4.549 1.00 96.44 88 ASN A CA 1
ATOM 768 C C . ASN A 1 88 ? -0.032 -1.916 5.424 1.00 96.44 88 ASN A C 1
ATOM 770 O O . ASN A 1 88 ? -0.310 -2.006 6.626 1.00 96.44 88 ASN A O 1
ATOM 774 N N . VAL A 1 89 ? 0.214 -0.734 4.845 1.00 97.00 89 VAL A N 1
ATOM 775 C CA . VAL A 1 89 ? 0.252 0.528 5.601 1.00 97.00 89 VAL A CA 1
ATOM 776 C C . VAL A 1 89 ? -1.063 0.795 6.331 1.00 97.00 89 VAL A C 1
ATOM 778 O O . VAL A 1 89 ? -1.038 1.277 7.460 1.00 97.00 89 VAL A O 1
ATOM 781 N N . PHE A 1 90 ? -2.208 0.405 5.756 1.00 95.94 90 PHE A N 1
ATOM 782 C CA . PHE A 1 90 ? -3.519 0.581 6.389 1.00 95.94 90 PHE A CA 1
ATOM 783 C C . PHE A 1 90 ? -3.642 -0.204 7.694 1.00 95.94 90 PHE A C 1
ATOM 785 O O . PHE A 1 90 ? -4.152 0.321 8.683 1.00 95.94 90 PHE A O 1
ATOM 792 N N . SER A 1 91 ? -3.125 -1.436 7.724 1.00 95.38 91 SER A N 1
ATOM 793 C CA . SER A 1 91 ? -3.135 -2.266 8.934 1.00 95.38 91 SER A CA 1
ATOM 794 C C . SER A 1 91 ? -2.229 -1.691 10.017 1.00 95.38 91 SER A C 1
ATOM 796 O O . SER A 1 91 ? -2.593 -1.671 11.191 1.00 95.38 91 SER A O 1
ATOM 798 N N . ILE A 1 92 ? -1.063 -1.180 9.618 1.00 95.88 92 ILE A N 1
ATOM 799 C CA . ILE A 1 92 ? -0.084 -0.593 10.537 1.00 95.88 92 ILE A CA 1
ATOM 800 C C . ILE A 1 92 ? -0.620 0.720 11.107 1.00 95.88 92 ILE A C 1
ATOM 802 O O . ILE A 1 92 ? -0.556 0.914 12.315 1.00 95.88 92 ILE A O 1
ATOM 806 N N . MET A 1 93 ? -1.199 1.593 10.278 1.00 95.81 93 MET A N 1
ATOM 807 C CA . MET A 1 93 ? -1.848 2.830 10.731 1.00 95.81 93 MET A CA 1
ATOM 808 C C . MET A 1 93 ? -3.026 2.560 11.661 1.00 95.81 93 MET A C 1
ATOM 810 O O . MET A 1 93 ? -3.222 3.275 12.639 1.00 95.81 93 MET A O 1
ATOM 814 N N . ALA A 1 94 ? -3.807 1.520 11.368 1.00 94.00 94 ALA A N 1
ATOM 815 C CA . ALA A 1 94 ? -4.918 1.135 12.217 1.00 94.00 94 ALA A CA 1
ATOM 816 C C . ALA A 1 94 ? -4.450 0.618 13.577 1.00 94.00 94 ALA A C 1
ATOM 818 O O . ALA A 1 94 ? -5.153 0.847 14.555 1.00 94.00 94 ALA A O 1
ATOM 819 N N . HIS A 1 95 ? -3.302 -0.070 13.664 1.00 93.81 95 HIS A N 1
ATOM 820 C CA . HIS A 1 95 ? -2.814 -0.680 14.907 1.00 93.81 95 HIS A CA 1
ATOM 821 C C . HIS A 1 95 ? -1.891 0.227 15.730 1.00 93.81 95 HIS A C 1
ATOM 823 O O . HIS A 1 95 ? -2.104 0.363 16.936 1.00 93.81 95 HIS A O 1
ATOM 829 N N . TYR A 1 96 ? -0.923 0.880 15.092 1.00 92.69 96 TYR A N 1
ATOM 830 C CA . TYR A 1 96 ? 0.148 1.640 15.735 1.00 92.69 96 TYR A CA 1
ATOM 831 C C . TYR A 1 96 ? -0.030 3.156 15.599 1.00 92.69 96 TYR A C 1
ATOM 833 O O . TYR A 1 96 ? -0.598 3.653 14.633 1.00 92.69 96 TYR A O 1
ATOM 841 N N . LYS A 1 97 ? 0.531 3.913 16.552 1.00 92.00 97 LYS A N 1
ATOM 842 C CA . LYS A 1 97 ? 0.669 5.376 16.469 1.00 92.00 97 LYS A CA 1
ATOM 843 C C . LYS A 1 97 ? 2.139 5.745 16.287 1.00 92.00 97 LYS A C 1
ATOM 845 O O . LYS A 1 97 ? 2.907 5.724 17.240 1.00 92.00 97 LYS A O 1
ATOM 850 N N . MET A 1 98 ? 2.517 6.089 15.061 1.00 93.19 98 MET A N 1
ATOM 851 C CA . MET A 1 98 ? 3.890 6.405 14.657 1.00 93.19 98 MET A CA 1
ATOM 852 C C . MET A 1 98 ? 3.972 7.748 13.912 1.00 93.19 98 MET A C 1
ATOM 854 O O . MET A 1 98 ? 2.951 8.357 13.567 1.00 93.19 98 MET A O 1
ATOM 858 N N . LYS A 1 99 ? 5.198 8.219 13.645 1.00 93.31 99 LYS A N 1
ATOM 859 C CA . LYS A 1 99 ? 5.448 9.346 12.728 1.00 93.31 99 LYS A CA 1
ATOM 860 C C . LYS A 1 99 ? 5.186 8.914 11.279 1.00 93.31 99 LYS A C 1
ATOM 862 O O . LYS A 1 99 ? 5.394 7.756 10.932 1.00 93.31 99 LYS A O 1
ATOM 867 N N . THR A 1 100 ? 4.804 9.850 10.409 1.00 91.00 100 THR A N 1
ATOM 868 C CA . THR A 1 100 ? 4.387 9.591 9.012 1.00 91.00 100 THR A CA 1
ATOM 869 C C . THR A 1 100 ? 5.328 8.650 8.247 1.00 91.00 100 THR A C 1
ATOM 871 O O . THR A 1 100 ? 4.892 7.628 7.729 1.00 91.00 100 THR A O 1
ATOM 874 N N . ILE A 1 101 ? 6.633 8.943 8.233 1.00 93.25 101 ILE A N 1
ATOM 875 C CA . ILE A 1 101 ? 7.632 8.148 7.495 1.00 93.25 101 ILE A CA 1
ATOM 876 C C . ILE A 1 101 ? 7.838 6.751 8.100 1.00 93.25 101 ILE A C 1
ATOM 878 O O . ILE A 1 101 ? 8.179 5.809 7.386 1.00 93.25 101 ILE A O 1
ATOM 882 N N . GLN A 1 102 ? 7.620 6.588 9.407 1.00 95.94 102 GLN A N 1
ATOM 883 C CA . GLN A 1 102 ? 7.787 5.292 10.066 1.00 95.94 102 GLN A CA 1
ATOM 884 C C . GLN A 1 102 ? 6.745 4.282 9.581 1.00 95.94 102 GLN A C 1
ATOM 886 O O . GLN A 1 102 ? 7.104 3.128 9.383 1.00 95.94 102 GLN A O 1
ATOM 891 N N . TYR A 1 103 ? 5.508 4.708 9.296 1.00 96.38 103 TYR A N 1
ATOM 892 C CA . TYR A 1 103 ? 4.497 3.812 8.725 1.00 96.38 103 TYR A CA 1
ATOM 893 C C . TYR A 1 103 ? 4.968 3.182 7.414 1.00 96.38 103 TYR A C 1
ATOM 895 O O . TYR A 1 103 ? 4.883 1.969 7.256 1.00 96.38 103 TYR A O 1
ATOM 903 N N . ILE A 1 104 ? 5.521 3.994 6.509 1.00 96.31 104 ILE A N 1
ATOM 904 C CA . ILE A 1 104 ? 6.005 3.539 5.199 1.00 96.31 104 ILE A CA 1
ATOM 905 C C . ILE A 1 104 ? 7.199 2.595 5.372 1.00 96.31 104 ILE A C 1
ATOM 907 O O . ILE A 1 104 ? 7.237 1.527 4.765 1.00 96.31 104 ILE A O 1
ATOM 911 N N . LYS A 1 105 ? 8.153 2.944 6.246 1.00 96.31 105 LYS A N 1
ATOM 912 C CA . LYS A 1 105 ? 9.323 2.096 6.532 1.00 96.31 105 LYS A CA 1
ATOM 913 C C . LYS A 1 105 ? 8.925 0.735 7.099 1.00 96.31 105 LYS A C 1
ATOM 915 O O . LYS A 1 105 ? 9.440 -0.279 6.642 1.00 96.31 105 LYS A O 1
ATOM 920 N N . VAL A 1 106 ? 8.007 0.706 8.064 1.00 95.88 106 VAL A N 1
ATOM 921 C CA . VAL A 1 106 ? 7.517 -0.546 8.658 1.00 95.88 106 VAL A CA 1
ATOM 922 C C . VAL A 1 106 ? 6.726 -1.350 7.628 1.00 95.88 106 VAL A C 1
ATOM 924 O O . VAL A 1 106 ? 6.930 -2.555 7.525 1.00 95.88 106 VAL A O 1
ATOM 927 N N . ALA A 1 107 ? 5.890 -0.700 6.814 1.00 95.94 107 ALA A N 1
ATOM 928 C CA . ALA A 1 107 ? 5.123 -1.365 5.765 1.00 95.94 107 ALA A CA 1
ATOM 929 C C . ALA A 1 107 ? 6.021 -2.005 4.699 1.00 95.94 107 ALA A C 1
ATOM 931 O O . ALA A 1 107 ? 5.814 -3.160 4.341 1.00 95.94 107 ALA A O 1
ATOM 932 N N . LEU A 1 108 ? 7.047 -1.287 4.227 1.00 96.50 108 LEU A N 1
ATOM 933 C CA . LEU A 1 108 ? 8.073 -1.839 3.334 1.00 96.50 108 LEU A CA 1
ATOM 934 C C . LEU A 1 108 ? 8.839 -2.981 4.005 1.00 96.50 108 LEU A C 1
ATOM 936 O O . LEU A 1 108 ? 8.976 -4.054 3.428 1.00 96.50 108 LEU A O 1
ATOM 940 N N . GLY A 1 109 ? 9.295 -2.781 5.243 1.00 95.06 109 GLY A N 1
ATOM 941 C CA . GLY A 1 109 ? 10.019 -3.804 5.994 1.00 95.06 109 GLY A CA 1
ATOM 942 C C . GLY A 1 109 ? 9.207 -5.086 6.181 1.00 95.06 109 GLY A C 1
ATOM 943 O O . GLY A 1 109 ? 9.775 -6.175 6.134 1.00 95.06 109 GLY A O 1
ATOM 944 N N . MET A 1 110 ? 7.885 -4.983 6.332 1.00 93.69 110 MET A N 1
ATOM 945 C CA . MET A 1 110 ? 6.989 -6.129 6.497 1.00 93.69 110 MET A CA 1
ATOM 946 C C . MET A 1 110 ? 6.951 -7.029 5.255 1.00 93.69 110 MET A C 1
ATOM 948 O O . MET A 1 110 ? 6.976 -8.249 5.411 1.00 93.69 110 MET A O 1
ATOM 952 N N . VAL A 1 111 ? 6.980 -6.439 4.052 1.00 95.88 111 VAL A N 1
ATOM 953 C CA . VAL A 1 111 ? 7.020 -7.169 2.770 1.00 95.88 111 VAL A CA 1
ATOM 954 C C . VAL A 1 111 ? 8.244 -8.089 2.703 1.00 95.88 111 VAL A C 1
ATOM 956 O O . VAL A 1 111 ? 8.128 -9.266 2.371 1.00 95.88 111 VAL A O 1
ATOM 959 N N . PHE A 1 112 ? 9.416 -7.585 3.097 1.00 93.38 112 PHE A N 1
ATOM 960 C CA . PHE A 1 112 ? 10.663 -8.358 3.064 1.00 93.38 112 PHE A CA 1
ATOM 961 C C . PHE A 1 112 ? 10.845 -9.279 4.273 1.00 93.38 112 PHE A C 1
ATOM 963 O O . PHE A 1 112 ? 11.407 -10.363 4.155 1.00 93.38 112 PHE A O 1
ATOM 970 N N . SER A 1 113 ? 10.363 -8.873 5.448 1.00 92.50 113 SER A N 1
ATOM 971 C CA . SER A 1 113 ? 10.552 -9.637 6.690 1.00 92.50 113 SER A CA 1
ATOM 972 C C . SER A 1 113 ? 9.665 -10.880 6.767 1.00 92.50 113 SER A C 1
ATOM 974 O O . SER A 1 113 ? 9.950 -11.791 7.552 1.00 92.50 113 SER A O 1
ATOM 976 N N . LYS A 1 114 ? 8.546 -10.899 6.028 1.00 91.25 114 LYS A N 1
ATOM 977 C CA . LYS A 1 114 ? 7.528 -11.961 6.062 1.00 91.25 114 LYS A CA 1
ATOM 978 C C . LYS A 1 114 ? 7.027 -12.313 4.647 1.00 91.25 114 LYS A C 1
ATOM 980 O O . LYS A 1 114 ? 5.827 -12.228 4.396 1.00 91.25 114 LYS A O 1
ATOM 985 N N . PRO A 1 115 ? 7.894 -12.797 3.741 1.00 90.12 115 PRO A N 1
ATOM 986 C CA . PRO A 1 115 ? 7.538 -13.009 2.335 1.00 90.12 115 PRO A CA 1
ATOM 987 C C . PRO A 1 115 ? 6.398 -14.021 2.144 1.00 90.12 115 PRO A C 1
ATOM 989 O O . PRO A 1 115 ? 5.489 -13.777 1.360 1.00 90.12 115 PRO A O 1
ATOM 992 N N . LEU A 1 116 ? 6.372 -15.115 2.919 1.00 92.00 116 LEU A N 1
ATOM 993 C CA . LEU A 1 116 ? 5.272 -16.092 2.870 1.00 92.00 116 LEU A CA 1
ATOM 994 C C . LEU A 1 116 ? 3.918 -15.467 3.229 1.00 92.00 116 LEU A C 1
ATOM 996 O O . LEU A 1 116 ? 2.893 -15.808 2.647 1.00 92.00 116 LEU A O 1
ATOM 1000 N N . HIS A 1 117 ? 3.911 -14.532 4.178 1.00 91.38 117 HIS A N 1
ATOM 1001 C CA . HIS A 1 117 ? 2.700 -13.822 4.572 1.00 91.38 117 HIS A CA 1
ATOM 1002 C C . HIS A 1 117 ? 2.234 -12.874 3.467 1.00 91.38 117 HIS A C 1
ATOM 1004 O O . HIS A 1 117 ? 1.060 -12.886 3.105 1.00 91.38 117 HIS A O 1
ATOM 1010 N N . THR A 1 118 ? 3.167 -12.142 2.856 1.00 93.94 118 THR A N 1
ATOM 1011 C CA . THR A 1 118 ? 2.889 -11.306 1.684 1.00 93.94 118 THR A CA 1
ATOM 1012 C C . THR A 1 118 ? 2.325 -12.124 0.522 1.00 93.94 118 THR A C 1
ATOM 1014 O O . THR A 1 118 ? 1.350 -11.698 -0.088 1.00 93.94 118 THR A O 1
ATOM 1017 N N . ILE A 1 119 ? 2.854 -13.322 0.250 1.00 94.62 119 ILE A N 1
ATOM 1018 C CA . ILE A 1 119 ? 2.324 -14.214 -0.796 1.00 94.62 119 ILE A CA 1
ATOM 1019 C C . ILE A 1 119 ? 0.869 -14.601 -0.504 1.00 94.62 119 ILE A C 1
ATOM 1021 O O . ILE A 1 119 ? 0.027 -14.521 -1.395 1.00 94.62 119 ILE A O 1
ATOM 1025 N N . ILE A 1 120 ? 0.538 -14.951 0.743 1.00 94.62 120 ILE A N 1
ATOM 1026 C CA . ILE A 1 120 ? -0.846 -15.263 1.141 1.00 94.62 120 ILE A CA 1
ATOM 1027 C C . ILE A 1 120 ? -1.765 -14.056 0.916 1.00 94.62 120 ILE A C 1
ATOM 1029 O O . ILE A 1 120 ? -2.877 -14.214 0.414 1.00 94.62 120 ILE A O 1
ATOM 1033 N N . GLN A 1 121 ? -1.308 -12.847 1.251 1.00 95.44 121 GLN A N 1
ATOM 1034 C CA . GLN A 1 121 ? -2.072 -11.624 1.001 1.00 95.44 121 GLN A CA 1
ATOM 1035 C C . GLN A 1 121 ? -2.276 -11.367 -0.499 1.00 95.44 121 GLN A C 1
ATOM 1037 O O . GLN A 1 121 ? -3.375 -10.987 -0.893 1.00 95.44 121 GLN A O 1
ATOM 1042 N N . ILE A 1 122 ? -1.259 -11.604 -1.336 1.00 96.06 122 ILE A N 1
ATOM 1043 C CA . ILE A 1 122 ? -1.368 -11.486 -2.800 1.00 96.06 122 ILE A CA 1
ATOM 1044 C C . ILE A 1 122 ? -2.405 -12.476 -3.336 1.00 96.06 122 ILE A C 1
ATOM 1046 O O . ILE A 1 122 ? -3.306 -12.069 -4.064 1.00 96.06 122 ILE A O 1
ATOM 1050 N N . ILE A 1 123 ? -2.326 -13.752 -2.940 1.00 96.25 123 ILE A N 1
ATOM 1051 C CA . ILE A 1 123 ? -3.297 -14.782 -3.345 1.00 96.25 123 ILE A CA 1
ATOM 1052 C C . ILE A 1 123 ? -4.711 -14.361 -2.942 1.00 96.25 123 ILE A C 1
ATOM 1054 O O . ILE A 1 123 ? -5.631 -14.439 -3.750 1.00 96.25 123 ILE A O 1
ATOM 1058 N N . TRP A 1 124 ? -4.884 -13.861 -1.717 1.00 95.31 124 TRP A N 1
ATOM 1059 C CA . TRP A 1 124 ? -6.175 -13.367 -1.253 1.00 95.31 124 TRP A CA 1
ATOM 1060 C C . TRP A 1 124 ? -6.707 -12.209 -2.110 1.00 95.31 124 TRP A C 1
ATOM 1062 O O . TRP A 1 124 ? -7.869 -12.231 -2.511 1.00 95.31 124 TRP A O 1
ATOM 1072 N N . LEU A 1 125 ? -5.867 -11.220 -2.429 1.00 95.62 125 LEU A N 1
ATOM 1073 C CA . LEU A 1 125 ? -6.253 -10.098 -3.289 1.00 95.62 125 LEU A CA 1
ATOM 1074 C C . LEU A 1 125 ? -6.620 -10.555 -4.707 1.00 95.62 125 LEU A C 1
ATOM 1076 O O . LEU A 1 125 ? -7.593 -10.050 -5.262 1.00 95.62 125 LEU A O 1
ATOM 1080 N N . LEU A 1 126 ? -5.897 -11.529 -5.268 1.00 96.00 126 LEU A N 1
ATOM 1081 C CA . LEU A 1 126 ? -6.193 -12.108 -6.582 1.00 96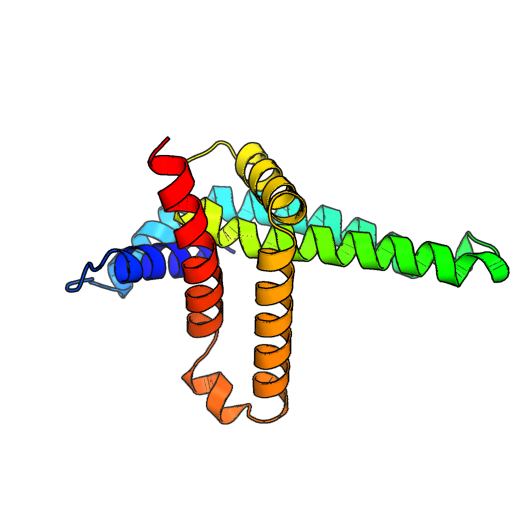.00 126 LEU A CA 1
ATOM 1082 C C . LEU A 1 126 ? -7.526 -12.861 -6.586 1.00 96.00 126 LEU A C 1
ATOM 1084 O O . LEU A 1 126 ? -8.358 -12.621 -7.456 1.00 96.00 126 LEU A O 1
ATOM 1088 N N . VAL A 1 127 ? -7.770 -13.719 -5.591 1.00 94.50 127 VAL A N 1
ATOM 1089 C CA . VAL A 1 127 ? -9.057 -14.419 -5.438 1.00 94.50 127 VAL A CA 1
ATOM 1090 C C . VAL A 1 127 ? -10.196 -13.410 -5.314 1.00 94.50 127 VAL A C 1
ATOM 1092 O O . VAL A 1 127 ? -11.226 -13.553 -5.968 1.00 94.50 127 VAL A O 1
ATOM 1095 N N . TYR A 1 128 ? -10.005 -12.355 -4.522 1.00 93.56 128 TYR A N 1
ATOM 1096 C CA . TYR A 1 128 ? -11.027 -11.329 -4.350 1.00 93.56 128 TYR A CA 1
ATOM 1097 C C . TYR A 1 128 ? -11.286 -10.522 -5.628 1.00 93.56 128 TYR A C 1
ATOM 1099 O O . TYR A 1 128 ? -12.426 -10.162 -5.914 1.00 93.56 128 TYR A O 1
ATOM 1107 N N . TYR A 1 129 ? -10.243 -10.265 -6.416 1.00 94.31 129 TYR A N 1
ATOM 1108 C CA . TYR A 1 129 ? -10.360 -9.632 -7.726 1.00 94.31 129 TYR A CA 1
ATOM 1109 C C . TYR A 1 129 ? -11.133 -10.508 -8.724 1.00 94.31 129 TYR A C 1
ATOM 1111 O O . TYR A 1 129 ? -11.993 -10.000 -9.438 1.00 94.31 129 TYR A O 1
ATOM 1119 N N . ILE A 1 130 ? -10.915 -11.828 -8.715 1.00 94.81 130 ILE A N 1
ATOM 1120 C CA . ILE A 1 130 ? -11.703 -12.773 -9.524 1.00 94.81 130 ILE A CA 1
ATOM 1121 C C . ILE A 1 130 ? -13.177 -12.742 -9.099 1.00 94.81 130 ILE A C 1
ATOM 1123 O O . ILE A 1 130 ? -14.056 -12.630 -9.947 1.00 94.81 130 ILE A O 1
ATOM 1127 N N . VAL A 1 131 ? -13.466 -12.757 -7.792 1.00 94.06 131 VAL A N 1
ATOM 1128 C CA . VAL A 1 131 ? -14.847 -12.631 -7.281 1.00 94.06 131 VAL A CA 1
ATOM 1129 C C . VAL A 1 131 ? -15.489 -11.314 -7.722 1.00 94.06 131 VAL A C 1
ATOM 1131 O O . VAL A 1 131 ? -16.672 -11.296 -8.051 1.00 94.06 131 VAL A O 1
ATOM 1134 N N . PHE A 1 132 ? -14.732 -10.217 -7.753 1.00 93.19 132 PHE A N 1
ATOM 1135 C CA . PHE A 1 132 ? -15.226 -8.926 -8.231 1.00 93.19 132 PHE A CA 1
ATOM 1136 C C . PHE A 1 132 ? -15.661 -8.966 -9.704 1.00 93.19 132 PHE A C 1
ATOM 1138 O O . PHE A 1 132 ? -16.711 -8.412 -10.028 1.00 93.19 132 PHE A O 1
ATOM 1145 N N . ILE A 1 133 ? -14.887 -9.629 -10.569 1.00 95.19 133 ILE A N 1
ATOM 1146 C CA . ILE A 1 133 ? -15.178 -9.729 -12.007 1.00 95.19 133 ILE A CA 1
ATOM 1147 C C . ILE A 1 133 ? -16.312 -10.721 -12.281 1.00 95.19 133 ILE A C 1
ATOM 1149 O O . ILE A 1 133 ? -17.276 -10.376 -12.960 1.00 95.19 133 ILE A O 1
ATOM 1153 N N . GLU A 1 134 ? -16.213 -11.936 -11.742 1.00 96.38 134 GLU A N 1
ATOM 1154 C CA . GLU A 1 134 ? -17.122 -13.044 -12.071 1.00 96.38 134 GLU A CA 1
ATOM 1155 C C . GLU A 1 134 ? -18.445 -12.971 -11.298 1.00 96.38 134 GLU A C 1
ATOM 1157 O O . GLU A 1 134 ? -19.496 -13.399 -11.774 1.00 96.38 134 GLU A O 1
ATOM 1162 N N . LEU A 1 135 ? -18.418 -12.420 -10.079 1.00 94.69 135 LEU A N 1
ATOM 1163 C CA . LEU A 1 135 ? -19.553 -12.390 -9.153 1.00 94.69 135 LEU A CA 1
ATOM 1164 C C . LEU A 1 135 ? -19.796 -10.974 -8.589 1.00 94.69 135 LEU A C 1
ATOM 1166 O O . LEU A 1 135 ? -19.851 -10.788 -7.367 1.00 94.69 135 LEU A O 1
ATOM 1170 N N . PRO A 1 136 ? -20.041 -9.957 -9.439 1.00 91.31 136 PRO A N 1
ATOM 1171 C CA . PRO A 1 136 ? -20.168 -8.563 -9.006 1.00 91.31 136 PRO A CA 1
ATOM 1172 C C . PRO A 1 136 ? -21.301 -8.344 -7.991 1.00 91.31 136 PRO A C 1
ATOM 1174 O O . PRO A 1 136 ? -21.186 -7.500 -7.104 1.00 91.31 136 PRO A O 1
ATOM 1177 N N . LYS A 1 137 ? -22.380 -9.144 -8.053 1.00 93.00 137 LYS A N 1
ATOM 1178 C CA . LYS A 1 137 ? -23.473 -9.113 -7.061 1.00 93.00 137 LYS A CA 1
ATOM 1179 C C . LYS A 1 137 ? -22.991 -9.499 -5.659 1.00 93.00 137 LYS A C 1
ATOM 1181 O O . LYS A 1 137 ? -23.379 -8.863 -4.685 1.00 93.00 137 LYS A O 1
ATOM 1186 N N . VAL A 1 138 ? -22.133 -10.518 -5.561 1.00 90.56 138 VAL A N 1
ATOM 1187 C CA . VAL A 1 138 ? -21.540 -10.964 -4.291 1.00 90.56 138 VAL A CA 1
ATOM 1188 C C . VAL A 1 138 ? -20.586 -9.898 -3.767 1.00 90.56 138 VAL A C 1
ATOM 1190 O O . VAL A 1 138 ? -20.650 -9.536 -2.593 1.00 90.56 138 VAL A O 1
ATOM 1193 N N . PHE A 1 139 ? -19.754 -9.334 -4.645 1.00 89.44 139 PHE A N 1
ATOM 1194 C CA . PHE A 1 139 ? -18.866 -8.237 -4.276 1.00 89.44 139 PHE A CA 1
ATOM 1195 C C . PHE A 1 139 ? -19.627 -7.019 -3.747 1.00 89.44 139 PHE A C 1
ATOM 1197 O O . PHE A 1 139 ? -19.169 -6.402 -2.794 1.00 89.44 139 PHE A O 1
ATOM 1204 N N . LEU A 1 140 ? -20.786 -6.670 -4.309 1.00 88.25 140 LEU A N 1
ATOM 1205 C CA . LEU A 1 140 ? -21.574 -5.524 -3.840 1.00 88.25 140 LEU A CA 1
ATOM 1206 C C . LEU A 1 140 ? -22.039 -5.715 -2.384 1.00 88.25 140 LEU A C 1
ATOM 1208 O O . LEU A 1 140 ? -22.034 -4.765 -1.606 1.00 88.25 140 LEU A O 1
ATOM 1212 N N . VAL A 1 141 ? -22.359 -6.954 -1.994 1.00 89.88 141 VAL A N 1
ATOM 1213 C CA . VAL A 1 141 ? -22.754 -7.301 -0.618 1.00 89.88 141 VAL A CA 1
ATOM 1214 C C . VAL A 1 141 ? -21.552 -7.346 0.336 1.00 89.88 141 VAL A C 1
ATOM 1216 O O . VAL A 1 141 ? -21.636 -6.833 1.449 1.00 89.88 141 VAL A O 1
ATOM 1219 N N . LEU A 1 142 ? -20.426 -7.942 -0.075 1.00 87.25 142 LEU A N 1
ATOM 1220 C CA . LEU A 1 142 ? -19.227 -8.084 0.772 1.00 87.25 142 LEU A CA 1
ATOM 1221 C C . LEU A 1 142 ? -18.397 -6.785 0.863 1.00 87.25 142 LEU A C 1
ATOM 1223 O O . LEU A 1 142 ? -17.833 -6.434 1.908 1.00 87.25 142 LEU A O 1
ATOM 1227 N N . GLY A 1 143 ? -18.324 -6.052 -0.242 1.00 88.12 143 GLY A N 1
ATOM 1228 C CA . GLY A 1 143 ? -17.645 -4.772 -0.395 1.00 88.12 143 GLY A CA 1
ATOM 1229 C C . GLY A 1 143 ? -16.153 -4.820 -0.066 1.00 88.12 143 GLY A C 1
ATOM 1230 O O . GLY A 1 143 ? -15.480 -5.835 -0.182 1.00 88.12 143 GLY A O 1
ATOM 1231 N N . VAL A 1 144 ? -15.594 -3.702 0.387 1.00 89.06 144 VAL A N 1
ATOM 1232 C CA . VAL A 1 144 ? -14.161 -3.614 0.744 1.00 89.06 144 VAL A CA 1
ATOM 1233 C C . VAL A 1 144 ? -13.882 -4.152 2.161 1.00 89.06 144 VAL A C 1
ATOM 1235 O O . VAL A 1 144 ? -12.734 -4.365 2.551 1.00 89.06 144 VAL A O 1
ATOM 1238 N N . SER A 1 145 ? -14.934 -4.407 2.945 1.00 90.94 145 SER A N 1
ATOM 1239 C CA . SER A 1 145 ? -14.836 -4.806 4.353 1.00 90.94 145 SER A CA 1
ATOM 1240 C C . SER A 1 145 ? -14.144 -6.157 4.551 1.00 90.94 145 SER A C 1
ATOM 1242 O O . SER A 1 145 ? -13.292 -6.282 5.429 1.00 90.94 145 SER A O 1
ATOM 1244 N N . VAL A 1 146 ? -14.432 -7.138 3.691 1.00 92.06 146 VAL A N 1
ATOM 1245 C CA . VAL A 1 146 ? -13.844 -8.484 3.771 1.00 92.06 146 VAL A CA 1
ATOM 1246 C C . VAL A 1 146 ? -12.360 -8.456 3.407 1.00 92.06 146 VAL A C 1
ATOM 1248 O O . VAL A 1 146 ? -11.552 -9.089 4.088 1.00 92.06 146 VAL A O 1
ATOM 1251 N N . ILE A 1 147 ? -11.973 -7.654 2.406 1.00 93.25 147 ILE A N 1
ATOM 1252 C CA . ILE A 1 147 ? -10.558 -7.421 2.081 1.00 93.25 147 ILE A CA 1
ATOM 1253 C C . ILE A 1 147 ? -9.827 -6.888 3.315 1.00 93.25 147 ILE A C 1
ATOM 1255 O O . ILE A 1 147 ? -8.811 -7.446 3.729 1.00 93.25 147 ILE A O 1
ATOM 1259 N N . ALA A 1 148 ? -10.369 -5.833 3.928 1.00 93.94 148 ALA A N 1
ATOM 1260 C CA . ALA A 1 148 ? -9.775 -5.212 5.104 1.00 93.94 148 ALA A CA 1
ATOM 1261 C C . ALA A 1 148 ? -9.707 -6.177 6.300 1.00 93.94 148 ALA A C 1
ATOM 1263 O O . ALA A 1 148 ? -8.702 -6.195 7.008 1.00 93.94 148 ALA A O 1
ATOM 1264 N N . PHE A 1 149 ? -10.727 -7.019 6.491 1.00 94.00 149 PHE A N 1
ATOM 1265 C CA . PHE A 1 149 ? -10.765 -8.024 7.552 1.00 94.00 149 PHE A CA 1
ATOM 1266 C C . PHE A 1 149 ? -9.649 -9.059 7.414 1.00 94.00 149 PHE A C 1
ATOM 1268 O O . PHE A 1 149 ? -8.916 -9.295 8.373 1.00 94.00 149 PHE A O 1
ATOM 1275 N N . VAL A 1 150 ? -9.470 -9.644 6.229 1.00 93.44 150 VAL A N 1
ATOM 1276 C CA . VAL A 1 150 ? -8.438 -10.670 6.008 1.00 93.44 150 VAL A CA 1
ATOM 1277 C C . VAL A 1 150 ? -7.035 -10.065 6.059 1.00 93.44 150 VAL A C 1
ATOM 1279 O O . VAL A 1 150 ? -6.154 -10.605 6.733 1.00 93.44 150 VAL A O 1
ATOM 1282 N N . LEU A 1 151 ? -6.811 -8.916 5.415 1.00 95.12 151 LEU A N 1
ATOM 1283 C CA . LEU A 1 151 ? -5.510 -8.240 5.450 1.00 95.12 151 LEU A CA 1
ATOM 1284 C C . LEU A 1 151 ? -5.118 -7.839 6.872 1.00 95.12 151 LEU A C 1
ATOM 1286 O O . LEU A 1 151 ? -4.002 -8.116 7.313 1.00 95.12 151 LEU A O 1
ATOM 1290 N N . LEU A 1 152 ? -6.040 -7.230 7.618 1.00 95.19 152 LEU A N 1
ATOM 1291 C CA . LEU A 1 152 ? -5.763 -6.858 8.995 1.00 95.19 152 LEU A CA 1
ATOM 1292 C C . LEU A 1 152 ? -5.625 -8.086 9.886 1.00 95.19 152 LEU A C 1
ATOM 1294 O O . LEU A 1 152 ? -4.696 -8.129 10.676 1.00 95.19 152 LEU A O 1
ATOM 1298 N N . GLY A 1 153 ? -6.492 -9.091 9.766 1.00 93.00 153 GLY A N 1
ATOM 1299 C CA . GLY A 1 153 ? -6.432 -10.304 10.586 1.00 93.00 153 GLY A CA 1
ATOM 1300 C C . GLY A 1 153 ? -5.127 -11.075 10.401 1.00 93.00 153 GLY A C 1
ATOM 1301 O O . GLY A 1 153 ? -4.525 -11.529 11.376 1.00 93.00 153 GLY A O 1
ATOM 1302 N N . THR A 1 154 ? -4.636 -11.161 9.164 1.00 91.44 154 THR A N 1
ATOM 1303 C CA . THR A 1 154 ? -3.328 -11.757 8.876 1.00 91.44 154 THR A CA 1
ATOM 1304 C C . THR A 1 154 ? -2.197 -10.920 9.484 1.00 91.44 154 THR A C 1
ATOM 1306 O O . THR A 1 154 ? -1.313 -11.489 10.128 1.00 91.44 154 THR A O 1
ATOM 1309 N N . ASN A 1 155 ? -2.217 -9.591 9.348 1.00 93.62 155 ASN A N 1
ATOM 1310 C CA . ASN A 1 155 ? -1.217 -8.693 9.946 1.00 93.62 155 ASN A CA 1
ATOM 1311 C C . ASN A 1 155 ? -1.273 -8.651 11.483 1.00 93.62 155 ASN A C 1
ATOM 1313 O O . ASN A 1 155 ? -0.246 -8.577 12.151 1.00 93.62 155 ASN A O 1
ATOM 1317 N N . TYR A 1 156 ? -2.461 -8.756 12.065 1.00 92.50 156 TYR A N 1
ATOM 1318 C CA . TYR A 1 156 ? -2.702 -8.631 13.499 1.00 92.50 156 TYR A CA 1
ATOM 1319 C C . TYR A 1 156 ? -2.024 -9.743 14.303 1.00 92.50 156 TYR A C 1
ATOM 1321 O O . TYR A 1 156 ? -1.466 -9.489 15.369 1.00 92.50 156 TYR A O 1
ATOM 1329 N N . ARG A 1 157 ? -1.969 -10.963 13.749 1.00 88.19 157 ARG A N 1
ATOM 1330 C CA . ARG A 1 157 ? -1.191 -12.076 14.325 1.00 88.19 157 ARG A CA 1
ATOM 1331 C C . ARG A 1 157 ? 0.295 -11.740 14.443 1.00 88.19 157 ARG A C 1
ATOM 1333 O O . ARG A 1 157 ? 0.951 -12.159 15.393 1.00 88.19 157 ARG A O 1
ATOM 1340 N N . ILE A 1 158 ? 0.826 -10.992 13.477 1.00 90.25 158 ILE A N 1
ATOM 1341 C CA . ILE A 1 158 ? 2.211 -10.526 13.498 1.00 90.25 158 ILE A CA 1
ATOM 1342 C C . ILE A 1 158 ? 2.367 -9.435 14.561 1.00 90.25 158 ILE A C 1
ATOM 1344 O O . ILE A 1 158 ? 3.290 -9.519 15.365 1.00 90.25 158 ILE A O 1
ATOM 1348 N N . PHE A 1 159 ? 1.449 -8.467 14.610 1.00 92.06 159 PHE A N 1
ATOM 1349 C CA . PHE A 1 159 ? 1.494 -7.363 15.573 1.00 92.06 159 PHE A CA 1
ATOM 1350 C C . PHE A 1 159 ? 1.499 -7.850 17.023 1.00 92.06 159 PHE A C 1
ATOM 1352 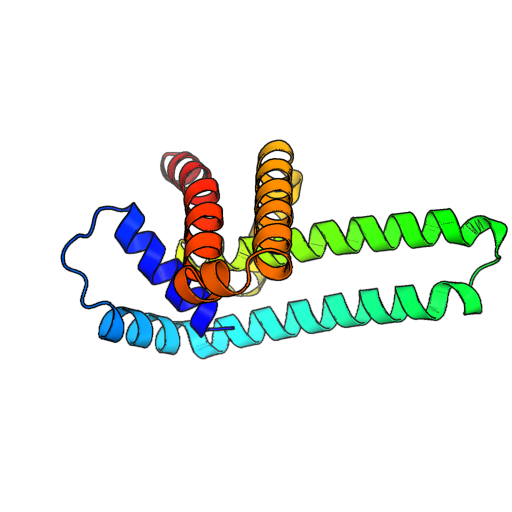O O . PHE A 1 159 ? 2.393 -7.474 17.770 1.00 92.06 159 PHE A O 1
ATOM 1359 N N . ILE A 1 160 ? 0.599 -8.768 17.400 1.00 89.81 160 ILE A N 1
ATOM 1360 C CA . ILE A 1 160 ? 0.575 -9.335 18.762 1.00 89.81 160 ILE A CA 1
ATOM 1361 C C . ILE A 1 160 ? 1.922 -9.973 19.126 1.00 89.81 160 ILE A C 1
ATOM 1363 O O . ILE A 1 160 ? 2.415 -9.786 20.233 1.00 89.81 160 ILE A O 1
ATOM 1367 N N . LYS A 1 161 ? 2.540 -10.707 18.195 1.00 87.56 161 LYS A N 1
ATOM 1368 C CA . LYS A 1 161 ? 3.828 -11.369 18.437 1.00 87.56 161 LYS A CA 1
ATOM 1369 C C . LYS A 1 161 ? 4.970 -10.375 18.680 1.00 87.56 161 LYS A C 1
ATOM 1371 O O . LYS A 1 161 ? 5.914 -10.716 19.387 1.00 87.56 161 LYS A O 1
ATOM 1376 N N . TYR A 1 162 ? 4.917 -9.194 18.065 1.00 85.38 162 TYR A N 1
ATOM 1377 C CA . TYR A 1 162 ? 5.901 -8.134 18.291 1.00 85.38 162 TYR A CA 1
ATOM 1378 C C . TYR A 1 162 ? 5.590 -7.305 19.539 1.00 85.38 162 TYR A C 1
ATOM 1380 O O . TYR A 1 162 ? 6.527 -6.929 20.225 1.00 85.38 162 TYR A O 1
ATOM 1388 N N . ASP A 1 163 ? 4.316 -7.082 19.867 1.00 84.94 163 ASP A N 1
ATOM 1389 C CA . ASP A 1 163 ? 3.902 -6.338 21.067 1.00 84.94 163 ASP A CA 1
ATOM 1390 C C . ASP A 1 163 ? 4.178 -7.119 22.376 1.00 84.94 163 ASP A C 1
ATOM 1392 O O . ASP A 1 163 ? 4.185 -6.533 23.454 1.00 84.94 163 ASP A O 1
ATOM 1396 N N . GLN A 1 164 ? 4.387 -8.441 22.298 1.00 69.19 164 GLN A N 1
ATOM 1397 C CA . GLN A 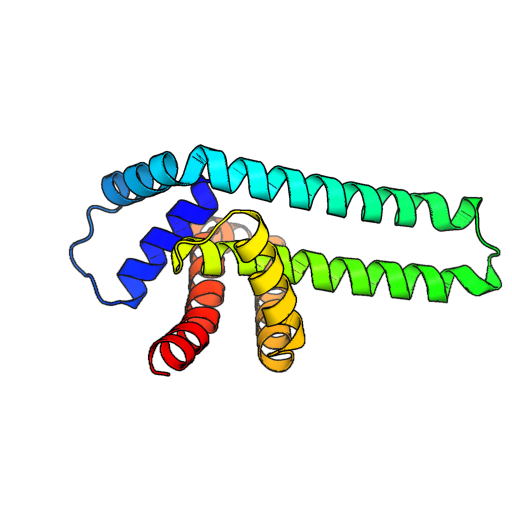1 164 ? 4.739 -9.318 23.430 1.00 69.19 164 GLN A CA 1
ATOM 1398 C C . GLN A 1 164 ? 6.249 -9.409 23.722 1.00 69.19 164 GLN A C 1
ATOM 1400 O O . GLN A 1 164 ? 6.635 -10.086 24.676 1.00 69.19 164 GLN A O 1
ATOM 1405 N N . LYS A 1 165 ? 7.096 -8.796 22.892 1.00 52.31 165 LYS A N 1
ATOM 1406 C CA . LYS A 1 165 ? 8.552 -8.744 23.076 1.00 52.31 165 LYS A CA 1
ATOM 1407 C C . LYS A 1 165 ? 8.983 -7.373 23.567 1.00 52.31 165 LYS A C 1
ATOM 1409 O O . LYS A 1 165 ? 9.955 -7.348 24.349 1.00 52.31 165 LYS A O 1
#